Protein AF-A0A920GGH5-F1 (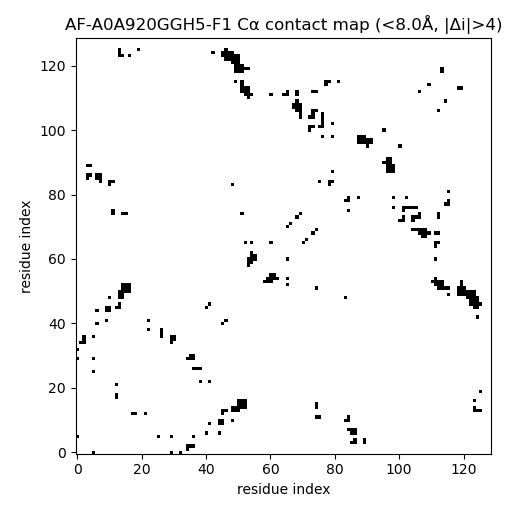afdb_monomer)

Mean predicted aligned error: 4.84 Å

Foldseek 3Di:
DAPLVLLLVLLLCLQQVHDPCVQVVSCVVCVVVVHDDHVVSSCVQRFQRFHFFADPPNHDDHPVVCVVQQHSLQSVLLCVVVVSRPCQQCADPVRGGSVVVRNPTHGNDCRGTPHQVGGPGRTRRPPDD

Solvent-accessible surface area (backbone atoms only — not comparable to full-atom values): 7182 Å² total; per-residue (Å²): 139,53,60,54,50,52,55,36,48,39,30,52,35,20,24,52,64,52,65,88,59,49,64,63,54,52,34,52,53,29,54,74,72,73,35,88,60,59,72,64,54,46,56,75,58,12,32,78,27,37,18,24,46,34,37,60,94,86,39,89,38,52,73,67,56,38,50,70,21,36,37,70,43,16,54,52,23,52,32,48,76,68,68,64,45,84,42,47,74,38,70,44,98,86,75,46,26,53,37,77,76,14,63,87,44,55,68,70,32,66,86,37,39,33,47,89,93,60,38,79,33,76,62,29,48,98,79,82,126

Structure (mmCIF, N/CA/C/O backbone):
data_AF-A0A920GGH5-F1
#
_entry.id   AF-A0A920GGH5-F1
#
loop_
_atom_site.group_PDB
_atom_site.id
_atom_site.type_symbol
_atom_site.label_atom_id
_atom_site.label_alt_id
_atom_site.label_comp_id
_atom_site.label_asym_id
_atom_site.label_entity_id
_atom_site.label_seq_id
_atom_site.pdbx_PDB_ins_code
_atom_site.Cartn_x
_atom_site.Cartn_y
_atom_site.Cartn_z
_atom_site.occupancy
_atom_site.B_iso_or_equiv
_atom_site.auth_seq_id
_atom_site.auth_comp_id
_atom_site.auth_asym_id
_atom_site.auth_atom_id
_atom_site.pdbx_PDB_model_num
ATOM 1 N N . MET A 1 1 ? -12.259 7.871 8.366 1.00 84.75 1 MET A N 1
ATOM 2 C CA . MET A 1 1 ? -11.639 6.648 7.804 1.00 84.75 1 MET A CA 1
ATOM 3 C C . MET A 1 1 ? -12.229 5.450 8.525 1.00 84.75 1 MET A C 1
ATOM 5 O O . MET A 1 1 ? -12.492 5.571 9.713 1.00 84.75 1 MET A O 1
ATOM 9 N N . THR A 1 2 ? -12.496 4.348 7.825 1.00 93.94 2 THR A N 1
ATOM 10 C CA . THR A 1 2 ? -13.134 3.149 8.399 1.00 93.94 2 THR A CA 1
ATOM 11 C C . THR A 1 2 ? -12.101 2.074 8.723 1.00 93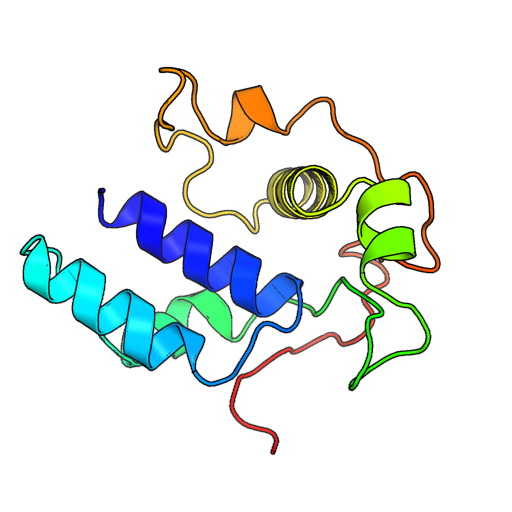.94 2 THR A C 1
ATOM 13 O O . THR A 1 2 ? -10.996 2.102 8.186 1.00 93.94 2 THR A O 1
ATOM 16 N N . ARG A 1 3 ? -12.485 1.086 9.541 1.00 94.00 3 ARG A N 1
ATOM 17 C CA . ARG A 1 3 ? -11.693 -0.128 9.804 1.00 94.00 3 ARG A CA 1
ATOM 18 C C . ARG A 1 3 ? -11.204 -0.796 8.511 1.00 94.00 3 ARG A C 1
ATOM 20 O O . ARG A 1 3 ? -10.017 -1.053 8.365 1.00 94.00 3 ARG A O 1
ATOM 27 N N . HIS A 1 4 ? -12.099 -0.949 7.536 1.00 95.06 4 HIS A N 1
ATOM 28 C CA . HIS A 1 4 ? -11.787 -1.519 6.222 1.00 95.06 4 HIS A CA 1
ATOM 29 C C . HIS A 1 4 ? -10.674 -0.761 5.478 1.00 95.06 4 HIS A C 1
ATOM 31 O O . HIS A 1 4 ? -9.839 -1.367 4.811 1.00 95.06 4 HIS A O 1
ATOM 37 N N . ALA A 1 5 ? -10.634 0.572 5.602 1.00 94.81 5 ALA A N 1
ATOM 38 C CA . ALA A 1 5 ? -9.581 1.377 4.988 1.00 94.81 5 ALA A CA 1
ATOM 39 C C . ALA A 1 5 ? -8.216 1.161 5.665 1.00 94.81 5 ALA A C 1
ATOM 41 O O . ALA A 1 5 ? -7.197 1.165 4.977 1.00 94.81 5 ALA A O 1
ATOM 42 N N . PHE A 1 6 ? -8.188 0.945 6.984 1.00 95.12 6 PHE A N 1
ATOM 43 C CA . PHE A 1 6 ? -6.956 0.618 7.706 1.00 95.12 6 PHE A CA 1
ATOM 44 C C . PHE A 1 6 ? -6.438 -0.779 7.364 1.00 95.12 6 PHE A C 1
ATOM 46 O O . PHE A 1 6 ? -5.250 -0.926 7.109 1.00 95.12 6 PHE A O 1
ATOM 53 N N . GLU A 1 7 ? -7.311 -1.781 7.272 1.00 94.44 7 GLU A N 1
ATOM 54 C CA . GLU A 1 7 ? -6.911 -3.141 6.880 1.00 94.44 7 GLU A CA 1
ATOM 55 C C . GLU A 1 7 ? -6.329 -3.171 5.459 1.00 94.44 7 GLU A C 1
ATOM 57 O O . GLU A 1 7 ? -5.279 -3.769 5.233 1.00 94.44 7 GLU A O 1
ATOM 62 N N . ASN A 1 8 ? -6.926 -2.430 4.518 1.00 95.31 8 ASN A N 1
ATOM 63 C CA . ASN A 1 8 ? -6.318 -2.225 3.201 1.00 95.31 8 ASN A CA 1
ATOM 64 C C . ASN A 1 8 ? -4.939 -1.560 3.298 1.00 95.31 8 ASN A C 1
ATOM 66 O O . ASN A 1 8 ? -4.018 -1.965 2.595 1.00 95.31 8 ASN A O 1
ATOM 70 N N . ALA A 1 9 ? -4.784 -0.539 4.148 1.00 94.81 9 ALA A N 1
ATOM 71 C CA . ALA A 1 9 ? -3.507 0.147 4.321 1.00 94.81 9 ALA A CA 1
ATOM 72 C C . ALA A 1 9 ? -2.420 -0.785 4.878 1.00 94.81 9 ALA A C 1
ATOM 74 O O . ALA A 1 9 ? -1.281 -0.698 4.428 1.00 94.81 9 ALA A O 1
ATOM 75 N N . ILE A 1 10 ? -2.769 -1.699 5.790 1.00 94.06 10 ILE A N 1
ATOM 76 C CA . ILE A 1 10 ? -1.861 -2.730 6.312 1.00 94.06 10 ILE A CA 1
ATOM 77 C C . ILE A 1 10 ? -1.383 -3.640 5.178 1.00 94.06 10 ILE A C 1
ATOM 79 O O . ILE A 1 10 ? -0.177 -3.766 4.976 1.00 94.06 10 ILE A O 1
ATOM 83 N N . VAL A 1 11 ? -2.308 -4.209 4.392 1.00 94.19 11 VAL A N 1
ATOM 84 C CA . VAL A 1 11 ? -1.957 -5.082 3.255 1.00 94.19 11 VAL A CA 1
ATOM 85 C C . VAL A 1 11 ? -1.065 -4.353 2.257 1.00 94.19 11 VAL A C 1
ATOM 87 O O . VAL A 1 11 ? -0.033 -4.878 1.846 1.00 94.19 11 VAL A O 1
ATOM 90 N N . ILE A 1 12 ? -1.434 -3.128 1.880 1.00 94.50 12 ILE A N 1
ATOM 91 C CA . ILE A 1 12 ? -0.661 -2.338 0.919 1.00 94.50 12 ILE A CA 1
ATOM 92 C C . ILE A 1 12 ? 0.729 -2.029 1.483 1.00 94.50 12 ILE A C 1
ATOM 94 O O . ILE A 1 12 ? 1.710 -2.160 0.757 1.00 94.50 12 ILE A O 1
ATOM 98 N N . ASN A 1 13 ? 0.839 -1.665 2.766 1.00 94.00 13 ASN A N 1
ATOM 99 C CA . ASN A 1 13 ? 2.125 -1.398 3.406 1.00 94.00 13 ASN A CA 1
ATOM 100 C C . ASN A 1 13 ? 3.027 -2.639 3.408 1.00 94.00 13 ASN A C 1
ATOM 102 O O . ASN A 1 13 ? 4.208 -2.518 3.094 1.00 94.00 13 ASN A O 1
ATOM 106 N N . SER A 1 14 ? 2.482 -3.822 3.707 1.00 91.94 14 SER A N 1
ATOM 107 C CA . SER A 1 14 ? 3.232 -5.078 3.607 1.00 91.94 14 SER A CA 1
ATOM 108 C C . SER A 1 14 ? 3.677 -5.363 2.170 1.00 91.94 14 SER A C 1
ATOM 110 O O . SER A 1 14 ? 4.841 -5.675 1.940 1.00 91.94 14 SER A O 1
ATOM 112 N N . ALA A 1 15 ? 2.791 -5.176 1.187 1.00 92.00 15 ALA A N 1
ATOM 113 C CA . ALA A 1 15 ? 3.095 -5.444 -0.218 1.00 92.00 15 ALA A CA 1
ATOM 114 C C . ALA A 1 15 ? 4.192 -4.539 -0.796 1.00 92.00 15 ALA A C 1
ATOM 116 O O . ALA A 1 15 ? 4.936 -4.959 -1.681 1.00 92.00 15 ALA A O 1
ATOM 117 N N . ILE A 1 16 ? 4.307 -3.300 -0.312 1.00 91.81 16 ILE A N 1
ATOM 118 C CA . ILE A 1 16 ? 5.345 -2.363 -0.766 1.00 91.81 16 ILE A CA 1
ATOM 119 C C . ILE A 1 16 ? 6.619 -2.394 0.087 1.00 91.81 16 ILE A C 1
ATOM 121 O O . ILE A 1 16 ? 7.554 -1.663 -0.225 1.00 91.81 16 ILE A O 1
ATOM 125 N N . GLY A 1 17 ? 6.659 -3.184 1.166 1.00 87.44 17 GLY A N 1
ATOM 126 C CA . GLY A 1 17 ? 7.783 -3.172 2.108 1.00 87.44 17 GLY A CA 1
ATOM 127 C C . GLY A 1 17 ? 7.911 -1.836 2.837 1.00 87.44 17 GLY A C 1
ATOM 128 O O . GLY A 1 17 ? 9.004 -1.290 2.974 1.00 87.44 17 GLY A O 1
ATOM 129 N N . GLY A 1 18 ? 6.776 -1.265 3.244 1.00 83.94 18 GLY A N 1
ATOM 130 C CA . GLY A 1 18 ? 6.721 0.033 3.902 1.00 83.94 18 GLY A CA 1
ATOM 131 C C . GLY A 1 18 ? 7.432 0.052 5.259 1.00 83.94 18 GLY A C 1
ATOM 132 O O . GLY A 1 18 ? 7.746 -0.977 5.852 1.00 83.94 18 GLY A O 1
ATOM 133 N N . SER A 1 19 ? 7.686 1.256 5.767 1.00 86.19 19 SER A N 1
ATOM 134 C CA . SER A 1 19 ? 8.464 1.468 6.993 1.00 86.19 19 SER A CA 1
ATOM 135 C C . SER A 1 19 ? 7.873 0.753 8.217 1.00 86.19 19 SER A C 1
ATOM 137 O O . SER A 1 19 ? 6.660 0.758 8.430 1.00 86.19 19 SER A O 1
ATOM 139 N N . THR A 1 20 ? 8.748 0.262 9.101 1.00 84.62 20 THR A N 1
ATOM 140 C CA . THR A 1 20 ? 8.403 -0.260 10.438 1.00 84.62 20 THR A CA 1
ATOM 141 C C . THR A 1 20 ? 7.734 0.774 11.351 1.00 84.62 20 THR A C 1
ATOM 143 O O . THR A 1 20 ? 7.143 0.408 12.362 1.00 84.62 20 THR A O 1
ATOM 146 N N . ASN A 1 21 ? 7.758 2.061 10.986 1.00 89.00 21 ASN A N 1
ATOM 147 C CA . ASN A 1 21 ? 7.029 3.119 11.688 1.00 89.00 21 ASN A CA 1
ATOM 148 C C . ASN A 1 21 ? 5.538 3.189 11.304 1.00 89.00 21 ASN A C 1
ATOM 150 O O . ASN A 1 21 ? 4.756 3.827 12.012 1.00 89.00 21 ASN A O 1
ATOM 154 N N . ALA A 1 22 ? 5.112 2.552 10.205 1.00 91.00 22 ALA A N 1
ATOM 155 C CA . ALA A 1 22 ? 3.723 2.605 9.742 1.00 91.00 22 ALA A CA 1
ATOM 156 C C . ALA A 1 22 ? 2.697 2.087 10.779 1.00 91.00 22 ALA A C 1
ATOM 158 O O . ALA A 1 22 ? 1.699 2.786 10.980 1.00 91.00 22 ALA A O 1
ATOM 159 N N . PRO A 1 23 ? 2.937 0.972 11.508 1.00 91.44 23 PRO A N 1
ATOM 160 C CA . PRO A 1 23 ? 2.079 0.544 12.617 1.00 91.44 23 PRO A CA 1
ATOM 161 C C . PRO A 1 23 ? 1.866 1.612 13.684 1.00 91.44 23 PRO A C 1
ATOM 163 O O . PRO A 1 23 ? 0.732 1.876 14.079 1.00 91.44 23 PRO A O 1
ATOM 166 N N . ILE A 1 24 ? 2.937 2.294 14.098 1.00 91.81 24 ILE A N 1
ATOM 167 C CA . ILE A 1 24 ? 2.878 3.338 15.129 1.00 91.81 24 ILE A CA 1
ATOM 168 C C . ILE A 1 24 ? 1.952 4.474 14.675 1.00 91.81 24 ILE A C 1
ATOM 170 O O . ILE A 1 24 ? 1.061 4.896 15.415 1.00 91.81 24 ILE A O 1
ATOM 174 N N . HIS A 1 25 ? 2.135 4.953 13.442 1.00 94.50 25 HIS A N 1
ATOM 175 C CA . HIS A 1 25 ? 1.356 6.070 12.912 1.00 94.50 25 HIS A CA 1
ATOM 176 C C . HIS A 1 25 ? -0.106 5.701 12.642 1.00 94.50 25 HIS A C 1
ATOM 178 O O . HIS A 1 25 ? -1.006 6.451 13.023 1.00 94.50 25 HIS A O 1
ATOM 184 N N . LEU A 1 26 ? -0.370 4.554 12.014 1.00 93.69 26 LEU A N 1
ATOM 185 C CA . LEU A 1 26 ? -1.734 4.150 11.669 1.00 93.69 26 LEU A CA 1
ATOM 186 C C . LEU A 1 26 ? -2.559 3.791 12.905 1.00 93.69 26 LEU A C 1
ATOM 188 O O . LEU A 1 26 ? -3.716 4.205 12.975 1.00 93.69 26 LEU A O 1
ATOM 192 N N . ASN A 1 27 ? -1.972 3.136 13.909 1.00 92.94 27 ASN A N 1
ATOM 193 C CA . ASN A 1 27 ? -2.668 2.850 15.165 1.00 92.94 27 ASN A CA 1
ATOM 194 C C . ASN A 1 27 ? -2.997 4.146 15.925 1.00 92.94 27 ASN A C 1
ATOM 196 O O . ASN A 1 27 ? -4.092 4.286 16.473 1.00 92.94 27 ASN A O 1
ATOM 200 N N . ALA A 1 28 ? -2.100 5.141 15.907 1.00 93.94 28 ALA A N 1
ATOM 201 C CA . ALA A 1 28 ? -2.374 6.454 16.492 1.00 93.94 28 ALA A CA 1
ATOM 202 C C . ALA A 1 28 ? -3.531 7.183 15.780 1.00 93.94 28 ALA A C 1
ATOM 204 O O . ALA A 1 28 ? -4.420 7.723 16.444 1.00 93.94 28 ALA A O 1
ATOM 205 N N . ILE A 1 29 ? -3.559 7.162 14.442 1.00 95.00 29 ILE A N 1
ATOM 206 C CA . ILE A 1 29 ? -4.638 7.774 13.650 1.00 95.00 29 ILE A CA 1
ATOM 207 C C . ILE A 1 29 ? -5.967 7.039 13.881 1.00 95.00 29 ILE A C 1
ATOM 209 O O . ILE A 1 29 ? -6.992 7.686 14.096 1.00 95.00 29 ILE A O 1
ATOM 213 N N . ALA A 1 30 ? -5.964 5.704 13.888 1.00 94.56 30 ALA A N 1
ATOM 214 C CA . ALA A 1 30 ? -7.152 4.897 14.161 1.00 94.56 30 ALA A CA 1
ATOM 215 C C . ALA A 1 30 ? -7.736 5.207 15.545 1.00 94.56 30 ALA A C 1
ATOM 217 O O . ALA A 1 30 ? -8.928 5.502 15.658 1.00 94.56 30 ALA A O 1
ATOM 218 N N . ARG A 1 31 ? -6.882 5.267 16.577 1.00 94.31 31 ARG A N 1
ATOM 219 C CA . ARG A 1 31 ? -7.279 5.634 17.942 1.00 94.31 31 ARG A CA 1
ATOM 220 C C . ARG A 1 31 ? -7.894 7.030 18.011 1.00 94.31 31 ARG A C 1
ATOM 222 O O . ARG A 1 31 ? -8.902 7.209 18.688 1.00 94.31 31 ARG A O 1
ATOM 229 N N . HIS A 1 32 ? -7.323 8.008 17.306 1.00 95.06 32 HIS A N 1
ATOM 230 C CA . HIS A 1 32 ? -7.870 9.367 17.253 1.00 95.06 32 HIS A CA 1
ATOM 231 C C . HIS A 1 32 ? -9.270 9.414 16.619 1.00 95.06 32 HIS A C 1
ATOM 233 O O . HIS A 1 32 ? -10.110 10.211 17.026 1.00 95.06 32 HIS A O 1
ATOM 239 N N . LEU A 1 33 ? -9.536 8.532 15.655 1.00 94.50 33 LEU A N 1
ATOM 240 C CA . LEU A 1 33 ? -10.825 8.413 14.973 1.00 94.50 33 LEU A CA 1
ATOM 241 C C . LEU A 1 33 ? -11.814 7.468 15.680 1.00 94.50 33 LEU A C 1
ATOM 243 O O . LEU A 1 33 ? -12.909 7.253 15.163 1.00 94.50 33 LEU A O 1
ATOM 247 N N . GLY A 1 34 ? -11.445 6.889 16.828 1.00 93.62 34 GLY A N 1
ATOM 248 C CA . GLY A 1 34 ? -12.276 5.920 17.551 1.00 93.62 34 GLY A CA 1
ATOM 249 C C . GLY A 1 34 ? -12.441 4.576 16.831 1.00 93.62 34 GLY A C 1
ATOM 250 O O . GLY A 1 34 ? -13.393 3.848 17.100 1.00 93.62 34 GLY A O 1
ATOM 251 N N . VAL A 1 35 ? -11.540 4.244 15.904 1.00 95.50 35 VAL A N 1
ATOM 252 C CA . VAL A 1 35 ? -11.526 2.962 15.192 1.00 95.50 35 VAL A CA 1
ATOM 253 C C . VAL A 1 35 ? -10.631 1.993 15.955 1.00 95.50 35 VAL A C 1
ATOM 255 O O . VAL A 1 35 ? -9.478 2.310 16.242 1.00 95.50 35 VAL A O 1
ATOM 258 N N . ALA A 1 36 ? -11.151 0.807 16.273 1.00 92.25 36 ALA A N 1
ATOM 259 C CA . ALA A 1 36 ? -10.342 -0.263 16.841 1.00 92.25 36 ALA A CA 1
ATOM 260 C C . ALA A 1 36 ? -9.310 -0.718 15.800 1.00 92.25 36 ALA A C 1
ATOM 262 O O . ALA A 1 36 ? -9.691 -1.154 14.714 1.00 92.25 36 ALA A O 1
ATOM 263 N N . LEU A 1 37 ? -8.028 -0.569 16.116 1.00 92.88 37 LEU A N 1
ATOM 264 C CA . LEU A 1 37 ? -6.895 -1.079 15.352 1.00 92.88 37 LEU A CA 1
ATOM 265 C C . LEU A 1 37 ? -5.732 -1.263 16.328 1.00 92.88 37 LEU A C 1
ATOM 267 O O . LEU A 1 37 ? -5.398 -0.321 17.057 1.00 92.88 37 LEU A O 1
ATOM 271 N N . ASP A 1 38 ? -5.137 -2.445 16.358 1.00 89.50 38 ASP A N 1
ATOM 272 C CA . ASP A 1 38 ? -3.995 -2.757 17.216 1.00 89.50 38 ASP A CA 1
ATOM 273 C C . ASP A 1 38 ? -2.882 -3.478 16.444 1.00 89.50 38 ASP A C 1
ATOM 275 O O . ASP A 1 38 ? -2.936 -3.609 15.226 1.00 89.50 38 ASP A O 1
ATOM 279 N N . ASN A 1 39 ? -1.814 -3.876 17.138 1.00 87.56 39 ASN A N 1
ATOM 280 C CA . ASN A 1 39 ? -0.686 -4.570 16.515 1.00 87.56 39 ASN A CA 1
ATOM 281 C C . ASN A 1 39 ? -1.019 -6.010 16.097 1.00 87.56 39 ASN A C 1
ATOM 283 O O . ASN A 1 39 ? -0.347 -6.532 15.207 1.00 87.56 39 ASN A O 1
ATOM 287 N N . ASP A 1 40 ? -2.032 -6.640 16.691 1.00 89.56 40 ASP A N 1
ATOM 288 C CA . ASP A 1 40 ? -2.419 -8.004 16.329 1.00 89.56 40 ASP A CA 1
ATOM 289 C C . ASP A 1 40 ? -3.057 -8.003 14.935 1.00 89.56 40 ASP A C 1
ATOM 291 O O . ASP A 1 40 ? -2.806 -8.904 14.134 1.00 89.56 40 ASP A O 1
ATOM 295 N N . ASP A 1 41 ? -3.762 -6.923 14.577 1.00 89.81 41 ASP A N 1
ATOM 296 C CA . ASP A 1 41 ? -4.287 -6.704 13.225 1.00 89.81 41 ASP A CA 1
ATOM 297 C C . ASP A 1 41 ? -3.180 -6.682 12.154 1.00 89.81 41 ASP A C 1
ATOM 299 O O . ASP A 1 41 ? -3.365 -7.185 11.043 1.00 89.81 41 ASP A O 1
ATOM 303 N N . TRP A 1 42 ? -1.997 -6.154 12.482 1.00 88.44 42 TRP A N 1
ATOM 304 C CA . TRP A 1 42 ? -0.849 -6.142 11.568 1.00 88.44 42 TRP A CA 1
ATOM 305 C C . TRP A 1 42 ? -0.303 -7.539 11.302 1.00 88.44 42 TRP A C 1
ATOM 307 O O . TRP A 1 42 ? 0.088 -7.841 10.173 1.00 88.44 42 TRP A O 1
ATOM 317 N N . GLN A 1 43 ? -0.296 -8.398 12.321 1.00 85.06 43 GLN A N 1
ATOM 318 C CA . GLN A 1 43 ? 0.100 -9.793 12.160 1.00 85.06 43 GLN A CA 1
ATOM 319 C C . GLN A 1 43 ? -0.975 -10.585 11.415 1.00 85.06 43 GLN A C 1
ATOM 321 O O . GLN A 1 43 ? -0.658 -11.301 10.471 1.00 85.06 43 GLN A O 1
ATOM 326 N N . ALA A 1 44 ? -2.245 -10.413 11.781 1.00 86.81 44 ALA A N 1
ATOM 327 C CA . ALA A 1 44 ? -3.353 -11.149 11.185 1.00 86.81 44 ALA A CA 1
ATOM 328 C C . ALA A 1 44 ? -3.542 -10.831 9.693 1.00 86.81 44 ALA A C 1
ATOM 330 O O . ALA A 1 44 ? -3.782 -11.733 8.891 1.00 86.81 44 ALA A O 1
ATOM 331 N N . VAL A 1 45 ? -3.426 -9.555 9.315 1.00 85.44 45 VAL A N 1
ATOM 332 C CA . VAL A 1 45 ? -3.734 -9.080 7.957 1.00 85.44 45 VAL A CA 1
ATOM 333 C C . VAL A 1 45 ? -2.475 -8.923 7.101 1.00 85.44 45 VAL A C 1
ATOM 335 O O . VAL A 1 45 ? -2.495 -9.218 5.909 1.00 85.44 45 VAL A O 1
ATOM 338 N N . GLY A 1 46 ? -1.368 -8.460 7.686 1.00 79.19 46 GLY A N 1
ATOM 339 C CA . GLY A 1 46 ? -0.169 -8.076 6.940 1.00 79.19 46 GLY A CA 1
ATOM 340 C C . GLY A 1 46 ? 0.863 -9.186 6.738 1.00 79.19 46 GLY A C 1
ATOM 341 O O . GLY A 1 46 ? 1.647 -9.093 5.796 1.00 79.19 46 GLY A O 1
ATOM 342 N N . HIS A 1 47 ? 0.890 -10.223 7.583 1.00 78.31 47 HIS A N 1
ATOM 343 C CA . HIS A 1 47 ? 1.988 -11.203 7.619 1.00 78.31 47 HIS A CA 1
ATOM 344 C C . HIS A 1 47 ? 2.058 -12.110 6.380 1.00 78.31 47 HIS A C 1
ATOM 346 O O . HIS A 1 47 ? 3.137 -12.518 5.958 1.00 78.31 47 HIS A O 1
ATOM 352 N N . HIS A 1 48 ? 0.912 -12.426 5.778 1.00 80.50 48 HIS A N 1
ATOM 353 C CA . HIS A 1 48 ? 0.829 -13.335 4.630 1.00 80.50 48 HIS A CA 1
ATOM 354 C C . HIS A 1 48 ? 0.951 -12.627 3.275 1.00 80.50 48 HIS A C 1
ATOM 356 O O . HIS A 1 48 ? 0.815 -13.266 2.233 1.00 80.50 48 HIS A O 1
ATOM 362 N N . VAL A 1 49 ? 1.186 -11.313 3.276 1.00 88.62 49 VAL A N 1
ATOM 363 C CA . VAL A 1 49 ? 1.245 -10.522 2.049 1.00 88.62 49 VAL A CA 1
ATOM 364 C C . VAL A 1 49 ? 2.666 -10.583 1.472 1.00 88.62 49 VAL A C 1
ATOM 366 O O . VAL A 1 49 ? 3.628 -10.288 2.190 1.00 88.62 49 VAL A O 1
ATOM 369 N N . PRO A 1 50 ? 2.831 -10.966 0.193 1.00 90.31 50 PRO A N 1
ATOM 370 C CA . PRO A 1 50 ? 4.141 -11.008 -0.441 1.00 90.31 50 PRO A CA 1
ATOM 371 C C . PRO A 1 50 ? 4.686 -9.597 -0.689 1.00 90.31 50 PRO A C 1
ATOM 373 O O . PRO A 1 50 ? 3.927 -8.671 -0.972 1.00 90.31 50 PRO A O 1
ATOM 376 N N . LEU A 1 51 ? 6.011 -9.445 -0.651 1.00 90.75 51 LEU A N 1
ATOM 377 C CA . LEU A 1 51 ? 6.674 -8.200 -1.038 1.00 90.75 51 LEU A CA 1
ATOM 378 C C . LEU A 1 51 ? 6.710 -8.101 -2.565 1.00 90.75 51 LEU A C 1
ATOM 380 O O . LEU A 1 51 ? 7.325 -8.937 -3.229 1.00 90.75 51 LEU A O 1
ATOM 384 N N . LEU A 1 52 ? 6.075 -7.071 -3.116 1.00 91.69 52 LEU A N 1
ATOM 385 C CA . LEU A 1 52 ? 5.928 -6.867 -4.557 1.00 91.69 52 LEU A CA 1
ATOM 386 C C . LEU A 1 52 ? 6.826 -5.759 -5.104 1.00 91.69 52 LEU A C 1
ATOM 388 O O . LEU A 1 52 ? 7.013 -5.675 -6.310 1.00 91.69 52 LEU A O 1
ATOM 392 N N . VAL A 1 53 ? 7.377 -4.887 -4.263 1.00 91.75 53 VAL A N 1
ATOM 393 C CA . VAL A 1 53 ? 8.082 -3.689 -4.736 1.00 91.75 53 VAL A CA 1
ATOM 394 C C . VAL A 1 53 ? 9.587 -3.803 -4.509 1.00 91.75 53 VAL A C 1
ATOM 396 O O . VAL A 1 53 ? 10.042 -3.977 -3.382 1.00 91.75 53 VAL A O 1
ATOM 399 N N . ASN A 1 54 ? 10.354 -3.653 -5.590 1.00 90.19 54 ASN A N 1
ATOM 400 C CA . ASN A 1 54 ? 11.814 -3.656 -5.596 1.00 90.19 54 ASN A CA 1
ATOM 401 C C . ASN A 1 54 ? 12.365 -2.243 -5.372 1.00 90.19 54 ASN A C 1
ATOM 403 O O . ASN A 1 54 ? 12.769 -1.574 -6.320 1.00 90.19 54 ASN A O 1
ATOM 407 N N . LEU A 1 55 ? 12.347 -1.755 -4.134 1.00 87.06 55 LEU A N 1
ATOM 408 C CA . LEU A 1 55 ? 12.859 -0.425 -3.795 1.00 87.06 55 LEU A CA 1
ATOM 409 C C . LEU A 1 55 ? 13.960 -0.486 -2.742 1.00 87.06 55 LEU A C 1
ATOM 411 O O . LEU A 1 55 ? 13.921 -1.300 -1.818 1.00 87.06 55 LEU A O 1
ATOM 415 N N . GLN A 1 56 ? 14.920 0.431 -2.842 1.00 83.50 56 GLN A N 1
ATOM 416 C CA . GLN A 1 56 ? 15.878 0.666 -1.765 1.00 83.50 56 GLN A CA 1
ATOM 417 C C . GLN A 1 56 ? 15.150 1.023 -0.453 1.00 83.50 56 GLN A C 1
ATOM 419 O O . GLN A 1 56 ? 14.163 1.763 -0.483 1.00 83.50 56 GLN A O 1
ATOM 424 N N . PRO A 1 57 ? 15.620 0.523 0.709 1.00 72.50 57 PRO A N 1
ATOM 425 C CA . PRO A 1 57 ? 16.904 -0.155 0.943 1.00 72.50 57 PRO A CA 1
ATOM 426 C C . PRO A 1 57 ? 16.906 -1.675 0.696 1.00 72.50 57 PRO A C 1
ATOM 428 O O . PRO A 1 57 ? 17.962 -2.291 0.780 1.00 72.50 57 PRO A O 1
ATOM 431 N N . ALA A 1 58 ? 15.752 -2.291 0.431 1.00 70.19 58 ALA A N 1
ATOM 432 C CA . ALA A 1 58 ? 15.641 -3.743 0.265 1.00 70.19 58 ALA A CA 1
ATOM 433 C C . ALA A 1 58 ? 15.976 -4.228 -1.159 1.00 70.19 58 ALA A C 1
ATOM 435 O O . ALA A 1 58 ? 16.205 -5.420 -1.354 1.00 70.19 58 ALA A O 1
ATOM 436 N N . GLY A 1 59 ? 15.969 -3.316 -2.131 1.00 77.19 59 GLY A N 1
ATOM 437 C CA . GLY A 1 59 ? 16.068 -3.590 -3.560 1.00 77.19 59 GLY A CA 1
ATOM 438 C C . GLY A 1 59 ? 16.963 -2.614 -4.324 1.00 77.19 59 GLY A C 1
ATOM 439 O O . GLY A 1 59 ? 17.705 -1.841 -3.722 1.00 77.19 59 GLY A O 1
ATOM 440 N N . ASP A 1 60 ? 16.859 -2.629 -5.653 1.00 84.12 60 ASP A N 1
ATOM 441 C CA . ASP A 1 60 ? 17.803 -1.939 -6.548 1.00 84.12 60 ASP A CA 1
ATOM 442 C C . ASP A 1 60 ? 17.310 -0.577 -7.072 1.00 84.12 60 ASP A C 1
ATOM 444 O O . ASP A 1 60 ? 18.125 0.244 -7.497 1.00 84.12 60 ASP A O 1
ATOM 448 N N . TYR A 1 61 ? 15.998 -0.310 -7.037 1.00 89.75 61 TYR A N 1
ATOM 449 C CA . TYR A 1 61 ? 15.396 0.872 -7.671 1.00 89.75 61 TYR A CA 1
ATOM 450 C C . TYR A 1 61 ? 15.012 1.983 -6.685 1.00 89.75 61 TYR A C 1
ATOM 452 O O . TYR A 1 61 ? 14.946 1.787 -5.467 1.00 89.75 61 TYR A O 1
ATOM 460 N N . LEU A 1 62 ? 14.726 3.170 -7.233 1.00 90.00 62 LEU A N 1
ATOM 461 C CA . LEU A 1 62 ? 14.321 4.361 -6.486 1.00 90.00 62 LEU A CA 1
ATOM 462 C C . LEU A 1 62 ? 12.842 4.708 -6.706 1.00 90.00 62 LEU A C 1
ATOM 464 O O . LEU A 1 62 ? 12.172 4.212 -7.612 1.00 90.00 62 LEU A O 1
ATOM 468 N N . GLY A 1 63 ? 12.315 5.610 -5.873 1.00 87.31 63 GLY A N 1
ATOM 469 C CA . GLY A 1 63 ? 10.898 5.990 -5.897 1.00 87.31 63 GLY A CA 1
ATOM 470 C C . GLY A 1 63 ? 10.400 6.533 -7.246 1.00 87.31 63 GLY A C 1
ATOM 471 O O . GLY A 1 63 ? 9.225 6.367 -7.572 1.00 87.31 63 GLY A O 1
ATOM 472 N N . GLU A 1 64 ? 11.278 7.136 -8.053 1.00 89.69 64 GLU A N 1
ATOM 473 C CA . GLU A 1 64 ? 10.929 7.580 -9.407 1.00 89.69 64 GLU A CA 1
ATOM 474 C C . GLU A 1 64 ? 10.612 6.394 -10.330 1.00 89.69 64 GLU A C 1
ATOM 476 O O . GLU A 1 64 ? 9.602 6.418 -11.040 1.00 89.69 64 GLU A O 1
ATOM 481 N N . ASP A 1 65 ? 11.420 5.335 -10.279 1.00 91.56 65 ASP A N 1
ATOM 482 C CA . ASP A 1 65 ? 11.190 4.114 -11.051 1.00 91.56 65 ASP A CA 1
ATOM 483 C C . ASP A 1 65 ? 9.890 3.440 -10.620 1.00 91.56 65 ASP A C 1
ATOM 485 O O . ASP A 1 65 ? 9.099 3.022 -11.465 1.00 91.56 65 ASP A O 1
ATOM 489 N N . TYR A 1 66 ? 9.613 3.414 -9.312 1.00 92.38 66 TYR A N 1
ATOM 490 C CA . TYR A 1 66 ? 8.354 2.895 -8.778 1.00 92.38 66 TYR A CA 1
ATOM 491 C C . TYR A 1 66 ? 7.141 3.672 -9.290 1.00 92.38 66 TYR A C 1
ATOM 493 O O . TYR A 1 66 ? 6.165 3.071 -9.745 1.00 92.38 66 TYR A O 1
ATOM 501 N N . HIS A 1 67 ? 7.206 5.004 -9.293 1.00 92.38 67 HIS A N 1
ATOM 502 C CA . HIS A 1 67 ? 6.143 5.826 -9.862 1.00 92.38 67 HIS A CA 1
ATOM 503 C C . HIS A 1 67 ? 5.944 5.535 -11.360 1.00 92.38 67 HIS A C 1
ATOM 505 O O . HIS A 1 67 ? 4.816 5.307 -11.806 1.00 92.38 67 HIS A O 1
ATOM 511 N N . ARG A 1 68 ? 7.036 5.467 -12.134 1.00 92.25 68 ARG A N 1
ATOM 512 C CA . ARG A 1 68 ? 7.007 5.163 -13.575 1.00 92.25 68 ARG A CA 1
ATOM 513 C C . ARG A 1 68 ? 6.486 3.754 -13.871 1.00 92.25 68 ARG A C 1
ATOM 515 O O . ARG A 1 68 ? 5.796 3.572 -14.874 1.00 92.25 68 ARG A O 1
ATOM 522 N N . ALA A 1 69 ? 6.754 2.786 -12.995 1.00 92.25 69 ALA A N 1
ATOM 523 C CA . ALA A 1 69 ? 6.270 1.410 -13.092 1.00 92.25 69 ALA A CA 1
ATOM 524 C C . ALA A 1 69 ? 4.755 1.272 -12.837 1.00 92.25 69 ALA A C 1
ATOM 526 O O . ALA A 1 69 ? 4.176 0.240 -13.174 1.00 92.25 69 ALA A O 1
ATOM 527 N N . GLY A 1 70 ? 4.101 2.312 -12.306 1.00 92.75 70 GLY A N 1
ATOM 528 C CA . GLY A 1 70 ? 2.662 2.352 -12.030 1.00 92.75 70 GLY A CA 1
ATOM 529 C C . GLY A 1 70 ? 2.314 2.690 -10.577 1.00 92.75 70 GLY A C 1
ATOM 530 O O . GLY A 1 70 ? 1.152 2.971 -10.285 1.00 92.75 70 GLY A O 1
ATOM 531 N N . GLY A 1 71 ? 3.311 2.717 -9.687 1.00 94.19 71 GLY A N 1
ATOM 532 C CA . GLY A 1 71 ? 3.185 3.136 -8.295 1.00 94.19 71 GLY A CA 1
ATOM 533 C C . GLY A 1 71 ? 2.197 2.306 -7.473 1.00 94.19 71 GLY A C 1
ATOM 534 O O . GLY A 1 71 ? 1.872 1.164 -7.800 1.00 94.19 71 GLY A O 1
ATOM 535 N N . VAL A 1 72 ? 1.679 2.926 -6.409 1.00 94.19 72 VAL A N 1
ATOM 536 C CA . VAL A 1 72 ? 0.716 2.298 -5.488 1.00 94.19 72 VAL A CA 1
ATOM 537 C C . VAL A 1 72 ? -0.520 1.751 -6.213 1.00 94.19 72 VAL A C 1
ATOM 539 O O . VAL A 1 72 ? -0.903 0.621 -5.916 1.00 94.19 72 VAL A O 1
ATOM 542 N N . PRO A 1 73 ? -1.132 2.453 -7.191 1.00 95.00 73 PRO A N 1
ATOM 543 C CA . PRO A 1 73 ? -2.300 1.919 -7.887 1.00 95.00 73 PRO A CA 1
ATOM 544 C C . PRO A 1 73 ? -2.039 0.596 -8.619 1.00 95.00 73 PRO A C 1
ATOM 546 O O . PRO A 1 73 ? -2.919 -0.258 -8.642 1.00 95.00 73 PRO A O 1
ATOM 549 N N . ALA A 1 74 ? -0.837 0.393 -9.175 1.00 95.44 74 ALA A N 1
ATOM 550 C CA . ALA A 1 74 ? -0.480 -0.872 -9.820 1.00 95.44 74 ALA A CA 1
ATOM 551 C C . ALA A 1 74 ? -0.371 -2.023 -8.808 1.00 95.44 74 ALA A C 1
ATOM 553 O O . ALA A 1 74 ? -0.867 -3.114 -9.076 1.00 95.44 74 ALA A O 1
ATOM 554 N N . VAL A 1 75 ? 0.212 -1.762 -7.632 1.00 94.75 75 VAL A N 1
ATOM 555 C CA . VAL A 1 75 ? 0.291 -2.737 -6.530 1.00 94.75 75 VAL A CA 1
ATOM 556 C C . VAL A 1 75 ? -1.108 -3.099 -6.030 1.00 94.75 75 VAL A C 1
ATOM 558 O O . VAL A 1 75 ? -1.428 -4.272 -5.874 1.00 94.75 75 VAL A O 1
ATOM 561 N N . VAL A 1 76 ? -1.973 -2.102 -5.829 1.00 95.44 76 VAL A N 1
ATOM 562 C CA . VAL A 1 76 ? -3.365 -2.317 -5.404 1.00 95.44 76 VAL A CA 1
ATOM 563 C C . VAL A 1 76 ? -4.130 -3.156 -6.427 1.00 95.44 76 VAL A C 1
ATOM 565 O O . VAL A 1 76 ? -4.809 -4.107 -6.044 1.00 95.44 76 VAL A O 1
ATOM 568 N N . ALA A 1 77 ? -4.000 -2.844 -7.719 1.00 95.06 77 ALA A N 1
ATOM 569 C CA . ALA A 1 77 ? -4.637 -3.606 -8.789 1.00 95.06 77 ALA A CA 1
ATOM 570 C C . ALA A 1 77 ? -4.188 -5.074 -8.791 1.00 95.06 77 ALA A C 1
ATOM 572 O O . ALA A 1 77 ? -5.010 -5.972 -8.962 1.00 95.06 77 ALA A O 1
ATOM 573 N N . GLU A 1 78 ? -2.897 -5.318 -8.575 1.00 94.81 78 GLU A N 1
ATOM 574 C CA . GLU A 1 78 ? -2.341 -6.666 -8.508 1.00 94.81 78 GLU A CA 1
ATOM 575 C C . GLU A 1 78 ? -2.863 -7.441 -7.289 1.00 94.81 78 GLU A C 1
ATOM 577 O O . GLU A 1 78 ? -3.367 -8.554 -7.431 1.00 94.81 78 GLU A O 1
ATOM 582 N N . LEU A 1 79 ? -2.859 -6.824 -6.103 1.00 93.44 79 LEU A N 1
ATOM 583 C CA . LEU A 1 79 ? -3.437 -7.420 -4.894 1.00 93.44 79 LEU A CA 1
ATOM 584 C C . LEU A 1 79 ? -4.923 -7.754 -5.078 1.00 93.44 79 LEU A C 1
ATOM 586 O O . LEU A 1 79 ? -5.385 -8.797 -4.621 1.00 93.44 79 LEU A O 1
ATOM 590 N N . MET A 1 80 ? -5.679 -6.897 -5.768 1.00 94.44 80 MET A N 1
ATOM 591 C CA . MET A 1 80 ? -7.087 -7.153 -6.069 1.00 94.44 80 MET A CA 1
ATOM 592 C C . MET A 1 80 ? -7.285 -8.340 -7.013 1.00 94.44 80 MET A C 1
ATOM 594 O O . MET A 1 80 ? -8.183 -9.142 -6.776 1.00 94.44 80 MET A O 1
ATOM 598 N N . ARG A 1 81 ? -6.455 -8.485 -8.056 1.00 92.25 81 ARG A N 1
ATOM 599 C CA . ARG A 1 81 ? -6.546 -9.619 -8.998 1.00 92.25 81 ARG A CA 1
ATOM 600 C C . ARG A 1 81 ? -6.350 -10.969 -8.309 1.00 92.25 81 ARG A C 1
ATOM 602 O O . ARG A 1 81 ? -6.953 -11.949 -8.731 1.00 92.25 81 ARG A O 1
ATOM 609 N N . HIS A 1 82 ? -5.561 -10.999 -7.237 1.00 91.94 82 HIS A N 1
ATOM 610 C CA . HIS A 1 82 ? -5.301 -12.196 -6.436 1.00 91.94 82 HIS A CA 1
ATOM 611 C C . HIS A 1 82 ? -6.165 -12.289 -5.165 1.00 91.94 82 HIS A C 1
ATOM 613 O O . HIS A 1 82 ? -5.915 -13.148 -4.324 1.00 91.94 82 HIS A O 1
ATOM 619 N N . ASN A 1 83 ? -7.189 -11.438 -5.011 1.00 91.31 83 ASN A N 1
ATOM 620 C CA . ASN A 1 83 ? -8.058 -11.375 -3.824 1.00 91.31 83 ASN A CA 1
ATOM 621 C C . ASN A 1 83 ? -7.304 -11.174 -2.491 1.00 91.31 83 ASN A C 1
ATOM 623 O O . ASN A 1 83 ? -7.773 -11.599 -1.438 1.00 91.31 83 ASN A O 1
ATOM 627 N N . LEU A 1 84 ? -6.142 -10.517 -2.528 1.00 91.81 84 LEU A N 1
ATOM 628 C CA . LEU A 1 84 ? -5.333 -10.200 -1.346 1.00 91.81 84 LEU A CA 1
ATOM 629 C C . LEU A 1 84 ? -5.708 -8.857 -0.711 1.00 91.81 84 LEU A C 1
ATOM 631 O O . LEU A 1 84 ? -5.365 -8.612 0.441 1.00 91.81 84 LEU A O 1
ATOM 635 N N . LEU A 1 85 ? -6.411 -7.981 -1.436 1.00 93.38 85 LEU A N 1
ATOM 636 C CA . LEU A 1 85 ? -6.960 -6.751 -0.868 1.00 93.38 85 LEU A CA 1
ATOM 637 C C . LEU A 1 85 ? -8.315 -7.054 -0.196 1.00 93.38 85 LEU A C 1
ATOM 639 O O . LEU A 1 85 ? -9.268 -7.370 -0.911 1.00 93.38 85 LEU A O 1
ATOM 643 N N . PRO A 1 86 ? -8.447 -6.926 1.138 1.00 92.69 86 PRO A N 1
ATOM 644 C CA . PRO A 1 86 ? -9.631 -7.393 1.857 1.00 92.69 86 PRO A CA 1
ATOM 645 C C . PRO A 1 86 ? -10.881 -6.562 1.548 1.00 92.69 86 PRO A C 1
ATOM 647 O O . PRO A 1 86 ? -11.981 -7.106 1.480 1.00 92.69 86 PRO A O 1
ATOM 650 N N . HIS A 1 87 ? -10.728 -5.251 1.312 1.00 95.69 87 HIS A N 1
ATOM 651 C CA . HIS A 1 87 ? -11.863 -4.335 1.155 1.00 95.69 87 HIS A CA 1
ATOM 652 C C . HIS A 1 87 ? -11.776 -3.467 -0.104 1.00 95.69 87 HIS A C 1
ATOM 654 O O . HIS A 1 87 ? -11.629 -2.244 -0.005 1.00 95.69 87 HIS A O 1
ATOM 660 N N . PRO A 1 88 ? -11.935 -4.031 -1.313 1.00 94.44 88 PRO A N 1
ATOM 661 C CA . PRO A 1 88 ? -11.870 -3.259 -2.560 1.00 94.44 88 PRO A CA 1
ATOM 662 C C . PRO A 1 88 ? -12.982 -2.203 -2.684 1.00 94.44 88 PRO A C 1
ATOM 664 O O . PRO A 1 88 ? -12.843 -1.242 -3.438 1.00 94.44 88 PRO A O 1
ATOM 667 N N . GLN A 1 89 ? -14.071 -2.339 -1.921 1.00 94.75 89 GLN A N 1
ATOM 668 C CA . GLN A 1 89 ? -15.203 -1.405 -1.918 1.00 94.75 89 GLN A CA 1
ATOM 669 C C . GLN A 1 89 ? -15.036 -0.218 -0.953 1.00 94.75 89 GLN A C 1
ATOM 671 O O . GLN A 1 89 ? -15.940 0.607 -0.833 1.00 94.75 89 GLN A O 1
ATOM 676 N N . ALA A 1 90 ? -13.89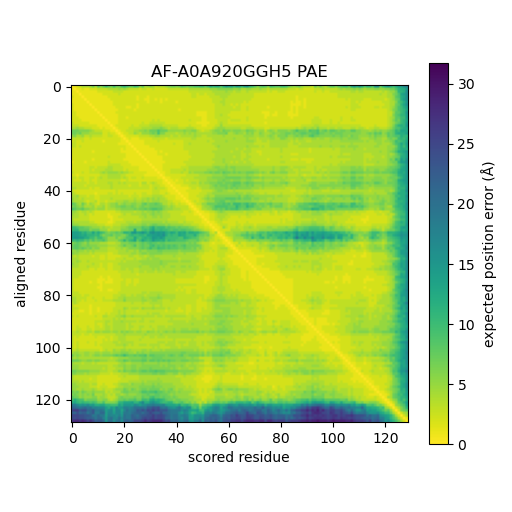7 -0.099 -0.259 1.00 95.06 90 ALA A N 1
ATOM 677 C CA . ALA A 1 90 ? -13.648 1.026 0.638 1.00 95.06 90 ALA A CA 1
ATOM 678 C C . ALA A 1 90 ? -13.658 2.360 -0.134 1.00 95.06 90 ALA A C 1
ATOM 680 O O . ALA A 1 90 ? -12.893 2.540 -1.083 1.00 95.06 90 ALA A O 1
ATOM 681 N N . ILE A 1 91 ? -14.525 3.291 0.280 1.00 96.38 91 ILE A N 1
ATOM 682 C CA . ILE A 1 91 ? -14.685 4.611 -0.347 1.00 96.38 91 ILE A CA 1
ATOM 683 C C . ILE A 1 91 ? -13.465 5.489 -0.069 1.00 96.38 91 ILE A C 1
ATOM 685 O O . ILE A 1 91 ? -12.979 5.558 1.063 1.00 96.38 91 ILE A O 1
ATOM 689 N N . THR A 1 92 ? -12.988 6.180 -1.103 1.00 94.94 92 THR A N 1
ATOM 690 C CA . THR A 1 92 ? -11.866 7.118 -1.018 1.00 94.94 92 THR A CA 1
ATOM 691 C C . THR A 1 92 ? -12.350 8.572 -1.066 1.00 94.94 92 THR 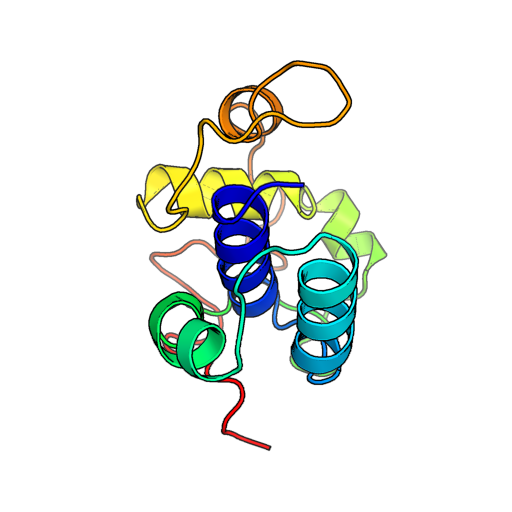A C 1
ATOM 693 O O . THR A 1 92 ? -13.540 8.857 -1.207 1.00 94.94 92 THR A O 1
ATOM 696 N N . ALA A 1 93 ? -11.420 9.522 -0.940 1.00 94.31 93 ALA A N 1
ATOM 697 C CA . ALA A 1 93 ? -11.729 10.950 -0.906 1.00 94.31 93 ALA A CA 1
ATOM 698 C C . ALA A 1 93 ? -12.393 11.486 -2.191 1.00 94.31 93 ALA A C 1
ATOM 700 O O . ALA A 1 93 ? -13.043 12.525 -2.137 1.00 94.31 93 ALA A O 1
ATOM 701 N N . ASN A 1 94 ? -12.262 10.792 -3.330 1.00 94.06 94 ASN A N 1
ATOM 702 C CA . ASN A 1 94 ? -12.918 11.188 -4.581 1.00 94.06 94 ASN A CA 1
ATOM 703 C C . ASN A 1 94 ? -14.354 10.645 -4.724 1.00 94.06 94 ASN A C 1
ATOM 705 O O . ASN A 1 94 ? -14.976 10.828 -5.768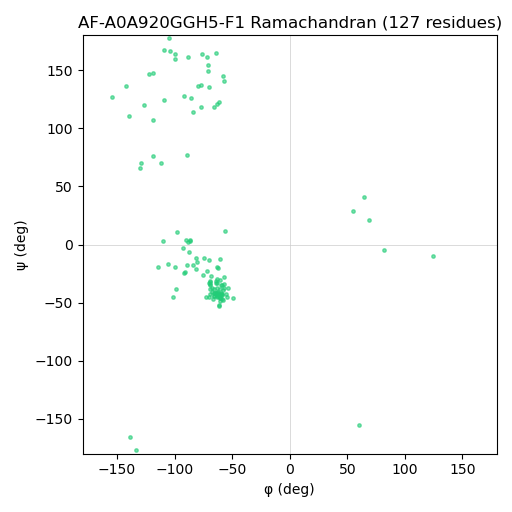 1.00 94.06 94 ASN A O 1
ATOM 709 N N . GLY A 1 95 ? -14.875 9.964 -3.697 1.00 93.62 95 GLY A N 1
ATOM 710 C CA . GLY A 1 95 ? -16.219 9.386 -3.687 1.00 93.62 95 GLY A CA 1
ATOM 711 C C . GLY A 1 95 ? -16.343 8.033 -4.394 1.00 93.62 95 GLY A C 1
ATOM 712 O O . GLY A 1 95 ? -17.407 7.423 -4.327 1.00 93.62 95 GLY A O 1
ATOM 713 N N . GLN A 1 96 ? -15.280 7.530 -5.029 1.00 95.69 96 GLN A N 1
ATOM 714 C CA . GLN A 1 96 ? -15.237 6.198 -5.637 1.00 95.69 96 GLN A CA 1
ATOM 715 C C . GLN A 1 96 ? -14.529 5.199 -4.714 1.00 95.69 96 GLN A C 1
ATOM 717 O O . GLN A 1 96 ? -13.771 5.584 -3.818 1.00 95.69 96 GLN A O 1
ATOM 722 N N . SER A 1 97 ? -14.762 3.901 -4.921 1.00 96.06 97 SER A N 1
ATOM 723 C CA . SER A 1 97 ? -14.046 2.866 -4.173 1.00 96.06 97 SER A CA 1
ATOM 724 C C . SER A 1 97 ? -12.581 2.771 -4.605 1.00 96.06 97 SER A C 1
ATOM 726 O O . SER A 1 97 ? -12.217 3.134 -5.727 1.00 96.06 97 SER A O 1
ATOM 728 N N . ILE A 1 98 ? -11.713 2.282 -3.717 1.00 94.50 98 ILE A N 1
ATOM 729 C CA . ILE A 1 98 ? -10.305 2.028 -4.057 1.00 94.50 98 ILE A CA 1
ATOM 730 C C . ILE A 1 98 ? -10.186 1.060 -5.241 1.00 94.50 98 ILE A C 1
ATOM 732 O O . ILE A 1 98 ? -9.313 1.238 -6.086 1.00 94.50 98 ILE A O 1
ATOM 736 N N . GLY A 1 99 ? -11.115 0.106 -5.351 1.00 93.12 99 GLY A N 1
ATOM 737 C CA . GLY A 1 99 ? -11.156 -0.832 -6.459 1.00 93.12 99 GLY A CA 1
ATOM 738 C C . GLY A 1 99 ? -11.357 -0.156 -7.808 1.00 93.12 99 GLY A C 1
ATOM 739 O O . GLY A 1 99 ? -10.533 -0.332 -8.700 1.00 93.12 99 GLY A O 1
ATOM 740 N N . VAL A 1 100 ? -12.378 0.697 -7.926 1.00 94.44 100 VAL A N 1
ATOM 741 C CA . VAL A 1 100 ? -12.649 1.456 -9.162 1.00 94.44 100 VAL A CA 1
ATOM 742 C C . VAL A 1 100 ? -11.473 2.366 -9.527 1.00 94.44 100 VAL A C 1
ATOM 744 O O . VAL A 1 100 ? -11.118 2.500 -10.693 1.00 94.44 100 VAL A O 1
ATOM 747 N N . ASN A 1 101 ? -10.828 2.969 -8.528 1.00 93.75 101 ASN A N 1
ATOM 748 C CA . ASN A 1 101 ? -9.699 3.868 -8.757 1.00 93.75 101 ASN A CA 1
ATOM 749 C C . ASN A 1 101 ? -8.444 3.155 -9.290 1.00 93.75 101 ASN A C 1
ATOM 751 O O . ASN A 1 101 ? -7.615 3.793 -9.943 1.00 93.75 101 ASN A O 1
ATOM 755 N N . CYS A 1 102 ? -8.266 1.865 -8.994 1.00 93.12 102 CYS A N 1
ATOM 756 C CA . CYS A 1 102 ? -7.026 1.144 -9.289 1.00 93.12 102 CYS A CA 1
ATOM 757 C C . CYS A 1 102 ? -7.177 0.021 -10.326 1.00 93.12 102 CYS A C 1
ATOM 759 O O . CYS A 1 102 ? -6.179 -0.339 -10.940 1.00 93.12 102 CYS A O 1
ATOM 761 N N . GLU A 1 103 ? -8.381 -0.497 -10.592 1.00 91.31 103 GLU A N 1
ATOM 762 C CA . GLU A 1 103 ? -8.606 -1.693 -11.428 1.00 91.31 103 GLU A CA 1
ATOM 763 C C . GLU A 1 103 ? -7.962 -1.638 -12.826 1.00 91.31 103 GLU A C 1
ATOM 765 O O . GLU A 1 103 ? -7.435 -2.639 -13.319 1.00 91.31 103 GLU A O 1
ATOM 770 N N . ALA A 1 104 ? -7.963 -0.460 -13.458 1.00 90.25 104 ALA A N 1
ATOM 771 C CA . ALA A 1 104 ? -7.458 -0.270 -14.815 1.00 90.25 104 ALA A CA 1
ATOM 772 C C . ALA A 1 104 ? -5.928 -0.127 -14.878 1.00 90.25 104 ALA A C 1
ATOM 774 O O . ALA A 1 104 ? -5.344 -0.165 -15.967 1.00 90.25 104 ALA A O 1
ATOM 775 N N . VAL A 1 105 ? -5.263 0.052 -13.732 1.00 93.06 105 VAL A N 1
ATOM 776 C CA . VAL A 1 105 ? -3.821 0.281 -13.683 1.00 93.06 105 VAL A CA 1
ATOM 777 C C . VAL A 1 105 ? -3.076 -1.036 -13.895 1.00 93.06 105 VAL A C 1
ATOM 779 O O . VAL A 1 105 ? -3.426 -2.101 -13.379 1.00 93.06 105 VAL A O 1
ATOM 782 N N . LYS A 1 106 ? -2.025 -0.969 -14.711 1.00 91.44 106 LYS A N 1
ATOM 783 C CA . LYS A 1 106 ? -1.161 -2.103 -15.031 1.00 91.44 106 LYS A CA 1
ATOM 784 C C . LYS A 1 106 ? 0.259 -1.812 -14.584 1.00 91.44 106 LYS A C 1
ATOM 786 O O . LYS A 1 106 ? 0.711 -0.668 -14.650 1.00 91.44 106 LYS A O 1
ATOM 791 N N . ILE A 1 107 ? 0.949 -2.872 -14.189 1.00 93.25 107 ILE A N 1
ATOM 792 C CA . ILE A 1 107 ? 2.390 -2.861 -13.978 1.00 93.25 107 ILE A CA 1
ATOM 793 C C . ILE A 1 107 ? 3.050 -2.574 -15.330 1.00 93.25 107 ILE A C 1
ATOM 795 O O . I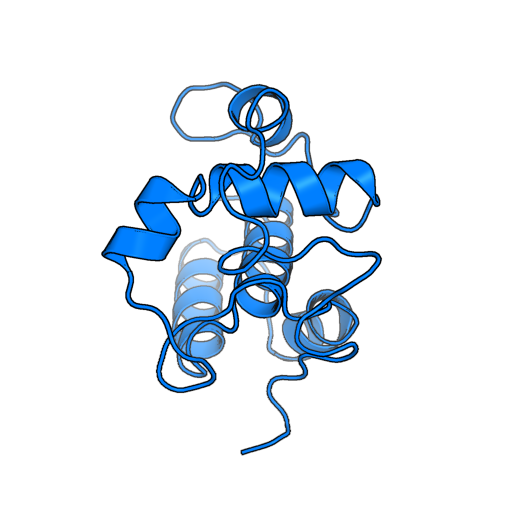LE A 1 107 ? 2.833 -3.297 -16.301 1.00 93.25 107 ILE A O 1
ATOM 799 N N . LYS A 1 108 ? 3.818 -1.486 -15.401 1.00 92.81 108 LYS A N 1
ATOM 800 C CA . LYS A 1 108 ? 4.558 -1.080 -16.605 1.00 92.81 108 LYS A CA 1
ATOM 801 C C . LYS A 1 108 ? 5.977 -1.636 -16.634 1.00 92.81 108 LYS A C 1
ATOM 803 O O . LYS A 1 108 ? 6.545 -1.762 -17.712 1.00 92.81 108 LYS A O 1
ATOM 808 N N . ASN A 1 109 ? 6.540 -1.945 -15.467 1.00 92.25 109 ASN A N 1
ATOM 809 C CA . ASN A 1 109 ? 7.862 -2.541 -15.337 1.00 92.25 109 ASN A CA 1
ATOM 810 C C . ASN A 1 109 ? 7.851 -3.613 -14.238 1.00 92.25 109 ASN A C 1
ATOM 812 O O . ASN A 1 109 ? 7.733 -3.287 -13.055 1.00 92.25 109 ASN A O 1
ATOM 816 N N . SER A 1 110 ? 7.979 -4.875 -14.652 1.00 91.12 110 SER A N 1
ATOM 817 C CA . SER A 1 110 ? 7.972 -6.047 -13.773 1.00 91.12 110 SER A CA 1
ATOM 818 C C . SER A 1 110 ? 9.257 -6.243 -12.969 1.00 91.12 110 SER A C 1
ATOM 820 O O . SER A 1 110 ? 9.263 -7.057 -12.052 1.00 91.12 110 SER A O 1
ATOM 822 N N . ASP A 1 111 ? 10.327 -5.514 -13.297 1.00 89.75 111 ASP A N 1
ATOM 823 C CA . ASP A 1 111 ? 11.581 -5.548 -12.535 1.00 89.75 111 ASP A CA 1
ATOM 824 C C . ASP A 1 111 ? 11.510 -4.643 -11.289 1.00 89.75 111 ASP A C 1
ATOM 826 O O . ASP A 1 111 ? 12.256 -4.828 -10.325 1.00 89.75 111 ASP A O 1
ATOM 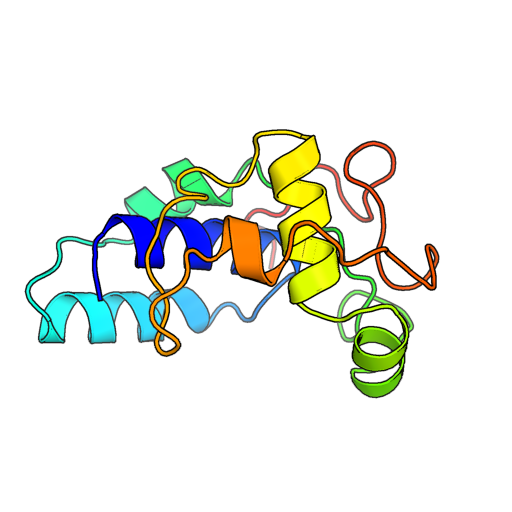830 N N . VAL A 1 112 ? 10.577 -3.678 -11.304 1.00 92.06 112 VAL A N 1
ATOM 831 C CA . VAL A 1 112 ? 10.335 -2.711 -10.220 1.00 92.06 112 VAL A CA 1
ATOM 832 C C . VAL A 1 112 ? 9.121 -3.105 -9.379 1.00 92.06 112 VAL A C 1
ATOM 834 O O . VAL A 1 112 ? 9.171 -3.039 -8.152 1.00 92.06 112 VAL A O 1
ATOM 837 N N . ILE A 1 113 ? 8.020 -3.495 -10.029 1.00 94.06 113 ILE A N 1
ATOM 838 C CA . ILE A 1 113 ? 6.814 -3.996 -9.363 1.00 94.06 113 ILE A CA 1
ATOM 839 C C . ILE A 1 113 ? 6.584 -5.426 -9.837 1.00 94.06 113 ILE A C 1
ATOM 841 O O . ILE A 1 113 ? 6.175 -5.664 -10.970 1.00 94.06 113 ILE A O 1
ATOM 845 N N . PHE A 1 114 ? 6.850 -6.372 -8.955 1.00 92.56 114 PHE A N 1
ATOM 846 C CA . PHE A 1 114 ? 6.619 -7.786 -9.162 1.00 92.56 114 PHE A CA 1
ATOM 847 C C . PHE A 1 114 ? 5.126 -8.137 -9.127 1.00 92.56 114 PHE A C 1
ATOM 849 O O . PHE A 1 114 ? 4.290 -7.402 -8.601 1.00 92.56 114 PHE A O 1
ATOM 856 N N . THR A 1 115 ? 4.807 -9.300 -9.688 1.00 92.50 115 THR A N 1
ATOM 857 C CA . THR A 1 115 ? 3.469 -9.905 -9.618 1.00 92.50 115 THR A CA 1
ATOM 858 C C . THR A 1 115 ? 3.349 -10.763 -8.365 1.00 92.50 115 THR A C 1
ATOM 860 O O . THR A 1 115 ? 4.363 -11.176 -7.796 1.00 92.50 115 THR A O 1
ATOM 863 N N . VAL A 1 116 ? 2.124 -11.074 -7.945 1.00 89.25 116 VAL A N 1
ATOM 864 C CA . VAL A 1 116 ? 1.900 -11.956 -6.781 1.00 89.25 116 VAL A CA 1
ATOM 865 C C . VAL A 1 116 ? 2.432 -13.372 -7.025 1.00 89.25 116 VAL A C 1
ATOM 867 O O . VAL A 1 116 ? 2.898 -14.012 -6.086 1.00 89.25 116 VAL A O 1
ATOM 870 N N . ASP A 1 117 ? 2.436 -13.836 -8.277 1.00 88.56 117 ASP A N 1
ATOM 871 C CA . ASP A 1 117 ? 2.953 -15.161 -8.650 1.00 88.56 117 ASP A CA 1
ATOM 872 C C . ASP A 1 117 ? 4.488 -15.232 -8.663 1.00 88.56 117 ASP A C 1
ATOM 874 O O . ASP A 1 117 ? 5.072 -16.300 -8.470 1.00 88.56 117 ASP A O 1
ATOM 878 N N . LYS A 1 118 ? 5.162 -14.097 -8.886 1.00 90.19 118 LYS A N 1
ATOM 879 C CA . LYS A 1 118 ? 6.627 -13.991 -8.869 1.00 90.19 118 LYS A CA 1
ATOM 880 C C . LYS A 1 118 ? 7.060 -12.818 -7.985 1.00 90.19 118 LYS A C 1
ATOM 882 O O . LYS A 1 118 ? 7.598 -11.847 -8.518 1.00 90.19 118 LYS A O 1
ATOM 887 N N . PRO A 1 119 ? 6.817 -12.886 -6.664 1.00 89.81 119 PRO A N 1
ATOM 888 C CA . PRO A 1 119 ? 7.086 -11.778 -5.763 1.00 89.81 119 PRO A CA 1
ATOM 889 C C . PRO A 1 119 ? 8.584 -11.648 -5.476 1.00 89.81 119 PRO A C 1
ATOM 891 O O . PRO A 1 119 ? 9.354 -12.592 -5.657 1.00 89.81 119 PRO A O 1
ATOM 894 N N . MET A 1 120 ? 8.992 -10.493 -4.952 1.00 84.44 120 MET A N 1
ATOM 895 C CA . MET A 1 120 ? 10.359 -10.279 -4.471 1.00 84.44 120 MET A CA 1
ATOM 896 C C . MET A 1 120 ? 10.669 -11.171 -3.262 1.00 84.44 120 MET A C 1
ATOM 898 O O . MET A 1 120 ? 11.749 -11.750 -3.164 1.00 84.44 120 MET A O 1
ATOM 902 N N . LYS A 1 121 ? 9.708 -11.285 -2.337 1.00 82.75 121 LYS A N 1
ATOM 903 C CA . LYS A 1 121 ? 9.735 -12.214 -1.202 1.00 82.75 121 LYS A CA 1
ATOM 904 C C . LYS A 1 121 ? 8.339 -12.771 -0.957 1.00 82.75 121 LYS A C 1
ATOM 906 O O . LYS A 1 121 ? 7.366 -12.020 -0.949 1.00 82.75 121 LYS A O 1
ATOM 911 N N . THR A 1 122 ? 8.253 -14.074 -0.707 1.00 75.62 122 THR A N 1
ATOM 912 C CA . THR A 1 122 ? 6.981 -14.781 -0.481 1.00 75.62 122 THR A CA 1
ATOM 913 C C . THR A 1 122 ? 6.307 -14.393 0.835 1.00 75.62 122 THR A C 1
ATOM 915 O O . THR A 1 122 ? 5.085 -14.396 0.914 1.00 75.62 122 THR A O 1
ATOM 918 N N . ILE A 1 123 ? 7.087 -14.045 1.863 1.00 66.81 123 ILE A N 1
ATOM 919 C CA . ILE A 1 123 ? 6.583 -13.583 3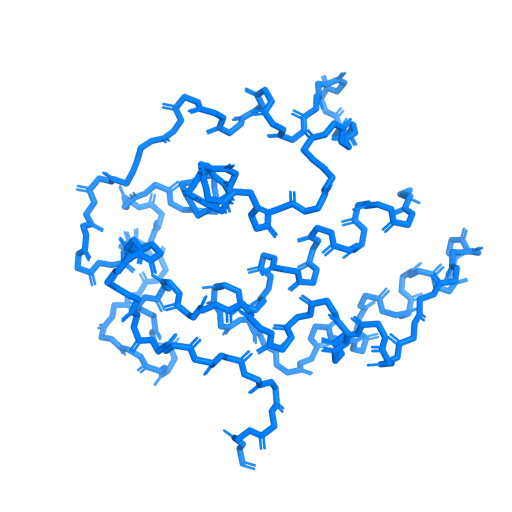.161 1.00 66.81 123 ILE A CA 1
ATOM 920 C C . ILE A 1 123 ? 7.261 -12.252 3.471 1.00 66.81 123 ILE A C 1
ATOM 922 O O . ILE A 1 123 ? 8.487 -12.181 3.549 1.00 66.81 123 ILE A O 1
ATOM 926 N N . CYS A 1 124 ? 6.459 -11.202 3.637 1.00 57.28 124 CYS A N 1
ATOM 927 C CA . CYS A 1 124 ? 6.913 -9.898 4.102 1.00 57.28 124 CYS A CA 1
ATOM 928 C C . CYS A 1 124 ? 6.337 -9.632 5.497 1.00 57.28 124 CYS A C 1
ATOM 930 O O . CYS A 1 124 ? 5.438 -8.814 5.679 1.00 57.28 124 CYS A O 1
ATOM 932 N N . GLY A 1 125 ? 6.828 -10.360 6.498 1.00 49.72 125 GLY A N 1
ATOM 933 C CA . GLY A 1 125 ? 6.528 -10.052 7.892 1.00 49.72 125 GLY A CA 1
ATOM 934 C C . GLY A 1 125 ? 7.408 -8.900 8.377 1.00 49.72 125 GLY A C 1
ATOM 935 O O . GLY A 1 125 ? 8.618 -8.925 8.169 1.00 49.72 125 GLY A O 1
ATOM 936 N N . LEU A 1 126 ? 6.830 -7.940 9.103 1.00 48.19 126 LEU A N 1
ATOM 937 C CA . LEU A 1 126 ? 7.519 -6.906 9.906 1.00 48.19 126 LEU A CA 1
ATOM 938 C C . LEU A 1 126 ? 8.492 -7.476 10.979 1.00 48.19 126 LEU A C 1
ATOM 940 O O . LEU A 1 126 ? 8.928 -6.741 11.860 1.00 48.19 126 LEU A O 1
ATOM 944 N N . CYS A 1 127 ? 8.811 -8.774 10.940 1.00 38.09 127 CYS A N 1
ATOM 945 C CA . CYS A 1 127 ? 9.507 -9.527 11.983 1.00 38.09 127 CYS A CA 1
ATOM 946 C C . CYS A 1 127 ? 10.935 -9.968 11.625 1.00 38.09 127 CYS A C 1
ATOM 948 O O . CYS A 1 127 ? 11.559 -10.630 12.447 1.00 38.09 127 CYS A O 1
ATOM 950 N N . GLU A 1 128 ? 11.482 -9.605 10.464 1.00 31.56 128 GLU A N 1
ATOM 951 C CA . GLU A 1 128 ? 12.894 -9.877 10.148 1.00 31.56 128 GLU A CA 1
ATOM 952 C C . GLU A 1 128 ? 13.670 -8.573 9.921 1.00 31.56 128 GLU A C 1
ATOM 954 O O . GLU A 1 128 ? 13.969 -8.181 8.792 1.00 31.56 128 GLU A O 1
ATOM 959 N N . SER A 1 129 ? 13.979 -7.900 11.032 1.00 33.22 129 SER A N 1
ATOM 960 C CA . SER A 1 129 ? 15.090 -6.950 11.159 1.00 33.22 129 SER A CA 1
ATOM 961 C C . SER A 1 129 ? 15.955 -7.346 12.343 1.00 33.22 129 SER A C 1
ATOM 963 O O . SER A 1 129 ? 15.346 -7.530 13.423 1.00 33.22 129 SER A O 1
#

Secondary structure (DSSP, 8-state):
--HHHHHHHHHHHHHHT--TTHHHHHHHHHHHTT----HHHHHHHHTTPPB-B-BTTTSSB-HHHHHHHTHHHHHHHHHHHTT--S-TT-B-TTSSBHHHHHTT---S-TTTB--SSS-SBS---TT--

pLDDT: mean 88.58, std 11.49, range [31.56, 96.38]

Radius of gyration: 14.11 Å; Cα contacts (8 Å, |Δi|>4): 199; chains: 1; bounding box: 34×26×34 Å

Nearest PDB structures (foldseek):
  6ovt-assembly1_C  TM=9.456E-01  e=2.814E-09  Mycobacterium tuberculosis
  6ovt-assembly1_D  TM=9.417E-01  e=2.639E-09  Mycobacterium tuberculosis
  6ovt-assembly1_B  TM=9.434E-01  e=7.366E-09  Mycobacterium tuberculosis
  6ovt-assembly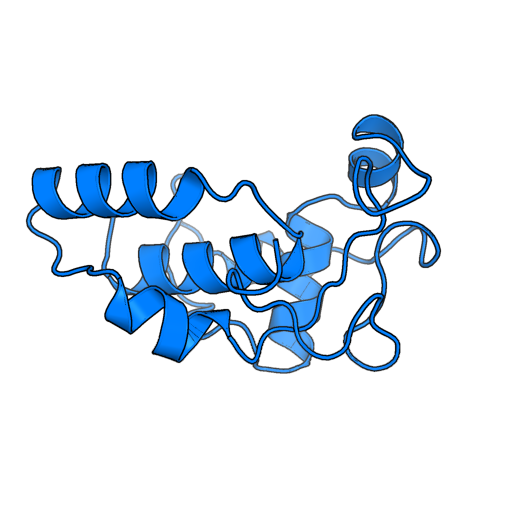1_A  TM=9.440E-01  e=6.909E-09  Mycobacterium tuberculosis
  5ze4-assembly1_A  TM=9.237E-01  e=6.909E-09  Arabidopsis thaliana

Sequence (129 aa):
MTRHAFENAIVINSAIGGSTNAPIHLNAIARHLGVALDNDDWQAVGHHVPLLVNLQPAGDYLGEDYHRAGGVPAVVAELMRHNLLPHPQAITANGQSIGVNCEAVKIKNSDVIFTVDKPMKTICGLCES